Protein AF-J8QF09-F1 (afdb_monomer_lite)

Sequence (113 aa):
GTEDFLLCLSRPSLEAAAREANVQPRARVRETRAALVDHFASTEAAFVLPAAVFAPNPKDIADLLKHGDPLDEEVEVATGDAGGDVQPDANGDADGPDEASDQVESAYGIAAE

Secondary structure (DSSP, 8-state):
-HHHHHHTS-HHHHHHHHHHTTPPPPSSHHHHHHHHHHHHHHTT-----GGG-----HHHHHHHHHHSPP--S----------------------------------------

Radius of gyration: 26.31 Å; chains: 1; bounding box: 54×51×60 Å

Foldseek 3Di:
DLLVVLVPDDQVRLCVLCVVLVHHDDPDSVVSSVSVVVSCVVVVHDDDDPVRDDDDDPVVVVVVVVVDDPPPDPPPPPPPPPPPPPDDPDDDDDDDDDDDDDDDDDDDDDDDD

Structure (mmCIF, N/CA/C/O backbone):
data_AF-J8QF09-F1
#
_entry.id   AF-J8QF09-F1
#
loop_
_atom_site.group_PDB
_atom_site.id
_atom_site.type_symbol
_atom_site.label_atom_id
_atom_site.label_alt_id
_atom_site.label_comp_id
_atom_site.label_asym_id
_atom_site.label_entity_id
_atom_site.label_seq_id
_atom_site.pdbx_PDB_ins_code
_atom_site.Cartn_x
_atom_site.Cartn_y
_atom_site.Cartn_z
_atom_site.occupancy
_atom_site.B_iso_or_equiv
_atom_site.auth_seq_id
_atom_site.auth_comp_id
_atom_site.auth_asym_id
_atom_site.auth_atom_id
_atom_site.pdbx_PDB_model_num
ATOM 1 N N . GLY A 1 1 ? -1.694 12.863 1.691 1.00 71.81 1 GLY A N 1
ATOM 2 C CA . GLY A 1 1 ? -1.021 11.847 0.861 1.00 71.81 1 GLY A CA 1
ATOM 3 C C . GLY A 1 1 ? -1.457 10.452 1.261 1.00 71.81 1 GLY A C 1
ATOM 4 O O . GLY A 1 1 ? -2.530 10.021 0.865 1.00 71.81 1 GLY A O 1
ATOM 5 N N . THR A 1 2 ? -0.660 9.759 2.079 1.00 84.75 2 THR A N 1
ATOM 6 C CA . THR A 1 2 ? -0.945 8.377 2.510 1.00 84.75 2 THR A CA 1
ATOM 7 C C . THR A 1 2 ? -2.276 8.240 3.248 1.00 84.75 2 THR A C 1
ATOM 9 O O . THR A 1 2 ? -3.029 7.312 2.978 1.00 84.75 2 THR A O 1
ATOM 12 N N . GLU A 1 3 ? -2.606 9.170 4.148 1.00 90.06 3 GLU A N 1
ATOM 13 C CA . GLU A 1 3 ? -3.863 9.094 4.902 1.00 90.06 3 GLU A CA 1
ATOM 14 C C . GLU A 1 3 ? -5.103 9.216 4.004 1.00 90.06 3 GLU A C 1
ATOM 16 O O . GLU A 1 3 ? -6.017 8.401 4.129 1.00 90.06 3 GLU A O 1
ATOM 21 N N . ASP A 1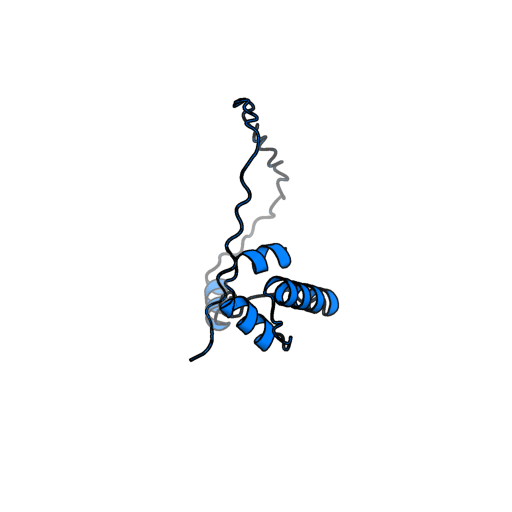 4 ? -5.105 10.167 3.065 1.00 90.31 4 ASP A N 1
ATOM 22 C CA . ASP A 1 4 ? -6.219 10.376 2.128 1.00 90.31 4 ASP A CA 1
ATOM 23 C C . ASP A 1 4 ? -6.464 9.134 1.271 1.00 90.31 4 ASP A C 1
ATOM 25 O O . ASP A 1 4 ? -7.601 8.711 1.075 1.00 90.31 4 ASP A O 1
ATOM 29 N N . PHE A 1 5 ? -5.387 8.483 0.830 1.00 89.62 5 PHE A N 1
ATOM 30 C CA . PHE A 1 5 ? -5.480 7.232 0.091 1.00 89.62 5 PHE A CA 1
ATOM 31 C C . PHE A 1 5 ? -6.109 6.107 0.927 1.00 89.62 5 PHE A C 1
ATOM 33 O O . PHE A 1 5 ? -6.983 5.380 0.453 1.00 89.62 5 PHE A O 1
ATOM 40 N N . LEU A 1 6 ? -5.713 5.984 2.197 1.00 91.50 6 LEU A N 1
ATOM 41 C CA . LEU A 1 6 ? -6.261 4.977 3.107 1.00 91.50 6 LEU A CA 1
ATOM 42 C C . LEU A 1 6 ? -7.747 5.212 3.433 1.00 91.50 6 LEU A C 1
ATOM 44 O O . LEU A 1 6 ? -8.425 4.264 3.831 1.00 91.50 6 LEU A O 1
ATOM 48 N N . LEU A 1 7 ? -8.275 6.433 3.264 1.00 92.75 7 LEU A N 1
ATOM 49 C CA . LEU A 1 7 ? -9.711 6.719 3.401 1.00 92.75 7 LEU A CA 1
ATOM 50 C C . LEU A 1 7 ? -10.548 6.114 2.271 1.00 92.75 7 LEU A C 1
ATOM 52 O O . LEU A 1 7 ? -11.708 5.775 2.497 1.00 92.75 7 LEU A O 1
ATOM 56 N N . CYS A 1 8 ? -9.970 5.946 1.082 1.00 91.88 8 CYS A N 1
ATOM 57 C CA . CYS A 1 8 ? -10.648 5.343 -0.064 1.00 91.88 8 CYS A CA 1
ATOM 58 C C . CYS A 1 8 ? -10.715 3.810 0.016 1.00 91.88 8 CYS A C 1
ATOM 60 O O . CYS A 1 8 ? -11.430 3.178 -0.762 1.00 91.88 8 CYS A O 1
ATOM 62 N N . LEU A 1 9 ? -9.965 3.191 0.933 1.00 90.44 9 LEU A N 1
ATOM 63 C CA . LEU A 1 9 ? -9.915 1.742 1.066 1.00 90.44 9 LEU A CA 1
ATOM 64 C C . LEU A 1 9 ? -11.092 1.206 1.880 1.00 90.44 9 LEU A C 1
ATOM 66 O O . LEU A 1 9 ? -11.432 1.696 2.957 1.00 90.44 9 LEU A O 1
ATOM 70 N N . SER A 1 10 ? -11.667 0.108 1.393 1.00 93.25 10 SER A N 1
ATOM 71 C CA . SER A 1 10 ? -12.607 -0.683 2.181 1.00 93.25 10 SER A CA 1
ATOM 72 C C . SER A 1 10 ? -11.919 -1.274 3.421 1.00 93.25 10 SER A C 1
ATOM 74 O O . SER A 1 10 ? -10.698 -1.458 3.456 1.00 93.25 10 SER A O 1
ATOM 76 N N . ARG A 1 11 ? -12.705 -1.649 4.437 1.00 92.75 11 ARG A N 1
ATOM 77 C CA . ARG A 1 11 ? -12.188 -2.340 5.628 1.00 92.75 11 ARG A CA 1
ATOM 78 C C . ARG A 1 11 ? -11.327 -3.577 5.300 1.00 92.75 11 ARG A C 1
ATOM 80 O O . ARG A 1 11 ? -10.209 -3.629 5.808 1.00 92.75 11 ARG A O 1
ATOM 87 N N . PRO A 1 12 ? -11.776 -4.557 4.488 1.00 93.75 12 PRO A N 1
ATOM 88 C CA . PRO A 1 12 ? -10.948 -5.726 4.186 1.00 93.75 12 PRO A CA 1
ATOM 89 C C . PRO A 1 12 ? -9.658 -5.358 3.440 1.00 93.75 12 PRO A C 1
ATOM 91 O O . PRO A 1 12 ? -8.626 -5.977 3.681 1.00 93.75 12 PRO A O 1
ATOM 94 N N . SER A 1 13 ? -9.678 -4.319 2.598 1.00 91.94 13 SER A N 1
ATOM 95 C CA . SER A 1 13 ? -8.474 -3.811 1.927 1.00 91.94 13 SER A CA 1
ATOM 96 C C . SER A 1 13 ? -7.464 -3.219 2.919 1.00 91.94 13 SER A C 1
ATOM 98 O O . SER A 1 13 ? -6.273 -3.498 2.810 1.00 91.94 13 SER A O 1
ATOM 100 N N . LEU A 1 14 ? -7.928 -2.457 3.917 1.00 92.94 14 LEU A N 1
ATOM 101 C CA . LEU A 1 14 ? -7.083 -1.930 4.998 1.00 92.94 14 LEU A CA 1
ATOM 102 C C . LEU A 1 14 ? -6.459 -3.040 5.847 1.00 92.94 14 LEU A C 1
ATOM 104 O O . LEU A 1 14 ? -5.277 -2.977 6.174 1.00 92.94 14 LEU A O 1
ATOM 108 N N . GLU A 1 15 ? -7.236 -4.064 6.199 1.00 93.88 15 GLU A N 1
ATOM 109 C CA . GLU A 1 15 ? -6.733 -5.196 6.983 1.00 93.88 15 GLU A CA 1
ATOM 110 C C . GLU A 1 15 ? -5.725 -6.046 6.191 1.00 93.88 15 GLU A C 1
ATOM 112 O O . GLU A 1 15 ? -4.753 -6.531 6.771 1.00 93.88 15 GLU A O 1
ATOM 117 N N . ALA A 1 16 ? -5.919 -6.210 4.877 1.00 92.38 16 ALA A N 1
ATOM 118 C CA . ALA A 1 16 ? -4.957 -6.880 4.002 1.00 92.38 16 ALA A CA 1
ATOM 119 C C . ALA A 1 16 ? -3.642 -6.091 3.895 1.00 92.38 16 ALA A C 1
ATOM 121 O O . ALA A 1 16 ? -2.574 -6.660 4.115 1.00 92.38 16 ALA A O 1
ATOM 122 N N . ALA A 1 17 ? -3.727 -4.779 3.658 1.00 90.94 17 ALA A N 1
ATOM 123 C CA . ALA A 1 17 ? -2.567 -3.891 3.623 1.00 90.94 17 ALA A CA 1
ATOM 124 C C . ALA A 1 17 ? -1.788 -3.894 4.948 1.00 90.94 17 ALA A C 1
ATOM 126 O O . ALA A 1 17 ? -0.561 -3.942 4.945 1.00 90.94 17 ALA A O 1
ATOM 127 N N . ALA A 1 18 ? -2.491 -3.898 6.087 1.00 92.81 18 ALA A N 1
ATOM 128 C CA . ALA A 1 18 ? -1.870 -4.021 7.404 1.00 92.81 18 ALA A CA 1
ATOM 129 C C . ALA A 1 18 ? -1.071 -5.322 7.535 1.00 92.81 18 ALA A C 1
ATOM 131 O O . ALA A 1 18 ? 0.093 -5.281 7.919 1.00 92.81 18 ALA A O 1
ATOM 132 N N . ARG A 1 19 ? -1.643 -6.463 7.136 1.00 92.31 19 ARG A N 1
ATOM 133 C CA . ARG A 1 19 ? -0.941 -7.756 7.177 1.00 92.31 19 ARG A CA 1
ATOM 134 C C . ARG A 1 19 ? 0.307 -7.769 6.298 1.00 92.31 19 ARG A C 1
ATOM 136 O O . ARG A 1 19 ? 1.334 -8.273 6.733 1.00 92.31 19 ARG A O 1
ATOM 143 N N . GLU A 1 20 ? 0.221 -7.214 5.095 1.00 90.50 20 GLU A N 1
ATOM 144 C CA . GLU A 1 20 ? 1.347 -7.144 4.160 1.00 90.50 20 GLU A CA 1
ATOM 145 C C . GLU A 1 20 ? 2.475 -6.239 4.675 1.00 90.50 20 GLU A C 1
ATOM 147 O O . GLU A 1 20 ? 3.648 -6.595 4.596 1.00 90.50 20 GLU A O 1
ATOM 152 N N . ALA A 1 21 ? 2.119 -5.119 5.305 1.00 90.69 21 ALA A N 1
ATOM 153 C CA . ALA A 1 21 ? 3.059 -4.232 5.984 1.00 90.69 21 ALA A CA 1
ATOM 154 C C . ALA A 1 21 ? 3.542 -4.770 7.349 1.00 90.69 21 ALA A C 1
ATOM 156 O O . ALA A 1 21 ? 4.253 -4.067 8.057 1.00 90.69 21 ALA A O 1
ATOM 157 N N . ASN A 1 22 ? 3.169 -5.996 7.743 1.00 92.00 22 ASN A N 1
ATOM 158 C CA . ASN A 1 22 ? 3.447 -6.582 9.063 1.00 92.00 22 ASN A CA 1
ATOM 159 C C . ASN A 1 22 ? 2.924 -5.739 10.250 1.00 92.00 22 ASN A C 1
ATOM 161 O O . ASN A 1 22 ? 3.440 -5.812 11.365 1.00 92.00 22 ASN A O 1
ATOM 165 N N . VAL A 1 23 ? 1.861 -4.965 10.029 1.00 93.50 23 VAL A N 1
ATOM 166 C CA . VAL A 1 23 ? 1.136 -4.187 11.038 1.00 93.50 23 VAL A CA 1
ATOM 167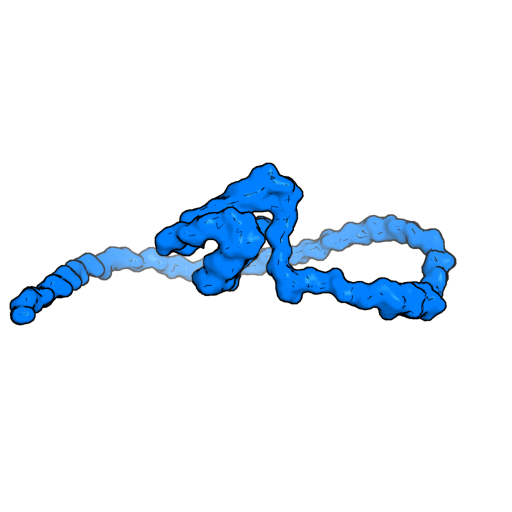 C C . VAL A 1 23 ? -0.086 -4.975 11.508 1.00 93.50 23 VAL A C 1
ATOM 169 O O . VAL A 1 23 ? -0.865 -5.499 10.712 1.00 93.50 23 VAL A O 1
ATOM 172 N N . GLN A 1 24 ? -0.301 -5.048 12.821 1.00 94.06 24 GLN A N 1
ATOM 173 C CA . GLN A 1 24 ? -1.436 -5.785 13.370 1.00 94.06 24 GLN A CA 1
ATOM 174 C C . GLN A 1 24 ? -2.761 -5.020 13.168 1.00 94.06 24 GLN A C 1
ATOM 176 O O . GLN A 1 24 ? -2.885 -3.892 13.658 1.00 94.06 24 GLN A O 1
ATOM 181 N N . PRO A 1 25 ? -3.776 -5.614 12.504 1.00 92.19 25 PRO A N 1
ATOM 182 C CA . PRO A 1 25 ? -5.090 -4.991 12.375 1.00 92.19 25 PRO A CA 1
ATOM 183 C C . PRO A 1 25 ? -5.742 -4.777 13.745 1.00 92.19 25 PRO A C 1
ATOM 185 O O . PRO A 1 25 ? -5.738 -5.672 14.594 1.00 92.19 25 PRO A O 1
ATOM 188 N N . ARG A 1 26 ? -6.323 -3.595 13.958 1.00 93.12 26 ARG A N 1
ATOM 189 C CA . ARG A 1 26 ? -7.010 -3.219 15.202 1.00 93.12 26 ARG A CA 1
ATOM 190 C C . ARG A 1 26 ? -8.524 -3.346 15.050 1.00 93.12 26 ARG A C 1
ATOM 192 O O . ARG A 1 26 ? -9.055 -3.338 13.943 1.00 93.12 26 ARG A O 1
ATOM 199 N N . ALA A 1 27 ? -9.235 -3.410 16.176 1.00 92.38 27 ALA A N 1
ATOM 200 C CA . ALA A 1 27 ? -10.692 -3.572 16.193 1.00 92.38 27 ALA A CA 1
ATOM 201 C C . ALA A 1 27 ? -11.431 -2.441 15.454 1.00 92.38 27 ALA A C 1
ATOM 203 O O . ALA A 1 27 ? -12.464 -2.676 14.825 1.00 92.38 27 ALA A O 1
ATOM 204 N N . ARG A 1 28 ? -10.899 -1.212 15.510 1.00 94.31 28 ARG A N 1
ATOM 205 C CA . ARG A 1 28 ? -11.445 -0.054 14.795 1.00 94.31 28 ARG A CA 1
ATOM 206 C C . ARG A 1 28 ? -10.615 0.261 13.553 1.00 94.31 28 ARG A C 1
ATOM 208 O O . ARG A 1 28 ? -9.394 0.393 13.611 1.00 94.31 28 ARG A O 1
ATOM 215 N N . VAL A 1 29 ? -11.305 0.494 12.435 1.00 93.25 29 VAL A N 1
ATOM 216 C CA . VAL A 1 29 ? -10.686 0.823 11.136 1.00 93.25 29 VAL A CA 1
ATOM 217 C C . VAL A 1 29 ? -9.818 2.081 11.224 1.00 93.25 29 VAL A C 1
ATOM 219 O O . VAL A 1 29 ? -8.708 2.098 10.702 1.00 93.25 29 VAL A O 1
ATOM 222 N N . ARG A 1 30 ? -10.283 3.112 11.946 1.00 94.00 30 ARG A N 1
ATOM 223 C CA . ARG A 1 30 ? -9.527 4.360 12.151 1.00 94.00 30 ARG A CA 1
ATOM 224 C C . ARG A 1 30 ? -8.181 4.123 12.839 1.00 94.00 30 ARG A C 1
ATOM 226 O O . ARG A 1 30 ? -7.197 4.747 12.471 1.00 94.00 30 ARG A O 1
ATOM 233 N N . GLU A 1 31 ? -8.127 3.202 13.798 1.00 95.50 31 GLU A N 1
ATOM 234 C CA . GLU A 1 31 ? -6.890 2.887 14.517 1.00 95.50 31 GLU A CA 1
ATOM 235 C C . GLU A 1 31 ? -5.933 2.053 13.661 1.00 95.50 31 GLU A C 1
ATOM 237 O O . GLU A 1 31 ? -4.724 2.241 13.739 1.00 95.50 31 GLU A O 1
ATOM 242 N N . THR A 1 32 ? -6.464 1.156 12.823 1.00 95.25 32 THR A N 1
ATOM 243 C CA . THR A 1 32 ? -5.651 0.422 11.837 1.00 95.25 32 THR A CA 1
ATOM 244 C C . THR A 1 32 ? -5.051 1.381 10.813 1.00 95.25 32 THR A C 1
ATOM 246 O O . THR A 1 32 ? -3.872 1.276 10.494 1.00 95.25 32 THR A O 1
ATOM 249 N N . ARG A 1 33 ? -5.840 2.361 10.346 1.00 94.88 33 ARG A N 1
ATOM 250 C CA . ARG A 1 33 ? -5.350 3.426 9.466 1.00 94.88 33 ARG A CA 1
ATOM 251 C C . ARG A 1 33 ? -4.235 4.226 10.133 1.00 94.88 33 ARG A C 1
ATOM 253 O O . ARG A 1 33 ? -3.189 4.381 9.523 1.00 94.88 33 ARG A O 1
ATOM 260 N N . ALA A 1 34 ? -4.437 4.683 11.369 1.00 94.81 34 ALA A N 1
ATOM 261 C CA . ALA A 1 34 ? -3.407 5.414 12.106 1.00 94.81 34 ALA A CA 1
ATOM 262 C C . ALA A 1 34 ? -2.114 4.592 12.233 1.00 94.81 34 ALA A C 1
ATOM 264 O O . ALA A 1 34 ? -1.046 5.082 11.896 1.00 94.81 34 ALA A O 1
ATOM 265 N N . ALA A 1 35 ? -2.220 3.307 12.589 1.00 94.69 35 ALA A N 1
ATOM 266 C CA . ALA A 1 35 ? -1.058 2.426 12.692 1.00 94.69 35 ALA A CA 1
ATOM 267 C C . ALA A 1 35 ? -0.302 2.257 11.359 1.00 94.69 35 ALA A C 1
ATOM 269 O O . ALA A 1 35 ? 0.923 2.187 11.357 1.00 94.69 35 ALA A O 1
ATOM 270 N N . LEU A 1 36 ? -1.016 2.204 10.230 1.00 93.31 36 LEU A N 1
ATOM 271 C CA . LEU A 1 36 ? -0.408 2.179 8.897 1.00 93.31 36 LEU A CA 1
ATOM 272 C C . LEU A 1 36 ? 0.296 3.500 8.569 1.00 93.31 36 LEU A C 1
ATOM 274 O O . LEU A 1 36 ? 1.429 3.481 8.097 1.00 93.31 36 LEU A O 1
ATOM 278 N N . VAL A 1 37 ? -0.353 4.637 8.831 1.00 93.62 37 VAL A N 1
ATOM 279 C CA . VAL A 1 37 ? 0.245 5.965 8.615 1.00 93.62 37 VAL A CA 1
ATOM 280 C C . VAL A 1 37 ? 1.528 6.111 9.434 1.00 93.62 37 VAL A C 1
ATOM 282 O O . VAL A 1 37 ? 2.559 6.473 8.872 1.00 93.62 37 VAL A O 1
ATOM 285 N N . ASP A 1 38 ? 1.491 5.745 10.716 1.00 93.44 38 ASP A N 1
ATOM 286 C CA . ASP A 1 38 ? 2.648 5.801 11.612 1.00 93.44 38 ASP A CA 1
ATOM 287 C C . ASP A 1 38 ? 3.781 4.882 11.131 1.00 93.44 38 ASP A C 1
ATOM 289 O O . ASP A 1 38 ? 4.946 5.281 11.108 1.00 93.44 38 ASP A O 1
ATOM 293 N N . HIS A 1 39 ? 3.453 3.661 10.692 1.00 92.94 39 HIS A N 1
ATOM 294 C CA . HIS A 1 39 ? 4.431 2.711 10.164 1.00 92.94 39 HIS A CA 1
ATOM 295 C C . HIS A 1 39 ? 5.180 3.281 8.950 1.00 92.94 39 HIS A C 1
ATOM 297 O O . HIS A 1 39 ? 6.413 3.285 8.929 1.00 92.94 39 HIS A O 1
ATOM 303 N N . PHE A 1 40 ? 4.454 3.806 7.960 1.00 90.81 40 PHE A N 1
ATOM 304 C CA . PHE A 1 40 ? 5.062 4.369 6.751 1.00 90.81 40 PHE A CA 1
ATOM 305 C C . PHE A 1 40 ? 5.797 5.687 7.009 1.00 90.81 40 PHE A C 1
ATOM 307 O O . PHE A 1 40 ? 6.832 5.931 6.397 1.00 90.81 40 PHE A O 1
ATOM 314 N N . ALA A 1 41 ? 5.344 6.492 7.974 1.00 90.06 41 ALA A N 1
ATOM 315 C CA . ALA A 1 41 ? 6.096 7.658 8.430 1.00 90.06 41 ALA A CA 1
ATOM 316 C C . ALA A 1 41 ? 7.427 7.255 9.094 1.00 90.06 41 ALA A C 1
ATOM 318 O O . ALA A 1 41 ? 8.456 7.864 8.825 1.00 90.06 41 ALA A O 1
ATOM 319 N N . SER A 1 42 ? 7.427 6.206 9.926 1.00 90.00 42 SER A N 1
ATOM 320 C CA . SER A 1 42 ? 8.622 5.751 10.659 1.00 90.00 42 SER A CA 1
ATOM 321 C C . SER A 1 42 ? 9.675 5.049 9.796 1.00 90.00 42 SER A C 1
ATOM 323 O O . SER A 1 42 ? 10.850 5.029 10.153 1.00 90.00 42 SER A O 1
ATOM 325 N N . THR A 1 43 ? 9.260 4.457 8.676 1.00 89.31 43 THR A N 1
ATOM 326 C CA . THR A 1 43 ? 10.135 3.698 7.770 1.00 89.31 43 THR A CA 1
ATOM 327 C C . THR A 1 43 ? 10.635 4.533 6.591 1.00 89.31 43 THR A C 1
ATOM 329 O O . THR A 1 43 ? 11.383 4.011 5.770 1.00 89.31 43 THR A O 1
ATOM 332 N N . GLU A 1 44 ? 10.206 5.800 6.488 1.00 84.44 44 GLU A N 1
ATOM 333 C CA . GLU A 1 44 ? 10.407 6.675 5.318 1.00 84.44 44 GLU A CA 1
ATOM 334 C C . GLU A 1 44 ? 9.990 6.013 3.985 1.00 84.44 44 GLU A C 1
ATOM 336 O O . GLU A 1 44 ? 10.447 6.389 2.905 1.00 84.44 44 GLU A O 1
ATOM 341 N N . ALA A 1 45 ? 9.105 5.012 4.046 1.00 83.94 45 ALA A N 1
ATOM 342 C CA . ALA A 1 45 ? 8.653 4.248 2.895 1.00 83.94 45 ALA A CA 1
ATOM 343 C C . ALA A 1 45 ? 7.307 4.775 2.385 1.00 83.94 45 ALA A C 1
ATOM 345 O O . ALA A 1 45 ? 6.397 5.084 3.157 1.00 83.94 45 ALA A O 1
ATOM 346 N N . ALA A 1 46 ? 7.147 4.825 1.063 1.00 84.12 46 ALA A N 1
ATOM 347 C CA . ALA A 1 46 ? 5.858 5.120 0.454 1.00 84.12 46 ALA A CA 1
ATOM 348 C C . ALA A 1 46 ? 4.944 3.889 0.525 1.00 84.12 46 ALA A C 1
ATOM 350 O O . ALA A 1 46 ? 5.342 2.780 0.164 1.00 84.12 46 ALA A O 1
ATOM 351 N N . PHE A 1 47 ? 3.695 4.091 0.940 1.00 86.44 47 PHE A N 1
ATOM 352 C CA . PHE A 1 47 ? 2.682 3.051 0.820 1.00 86.44 47 PHE A CA 1
ATOM 353 C C . PHE A 1 47 ? 2.231 2.938 -0.639 1.00 86.44 47 PHE A C 1
ATOM 355 O O . PHE A 1 47 ? 1.620 3.860 -1.178 1.00 86.44 47 PHE A O 1
ATOM 362 N N . VAL A 1 48 ? 2.517 1.797 -1.266 1.00 83.81 48 VAL A N 1
ATOM 363 C CA . VAL A 1 48 ? 2.082 1.467 -2.628 1.00 83.81 48 VAL A CA 1
ATOM 364 C C . VAL A 1 48 ? 1.332 0.144 -2.567 1.00 83.81 48 VAL A C 1
ATOM 366 O O . VAL A 1 48 ? 1.861 -0.842 -2.060 1.00 83.81 48 VAL A O 1
ATOM 369 N N . LEU A 1 49 ? 0.095 0.107 -3.075 1.00 79.81 49 LEU A N 1
ATOM 370 C CA . LEU A 1 49 ? -0.617 -1.164 -3.210 1.00 79.81 49 LEU A CA 1
ATOM 371 C C . LEU A 1 49 ? 0.112 -2.049 -4.230 1.00 79.81 49 LEU A C 1
ATOM 373 O O . LEU A 1 49 ? 0.444 -1.549 -5.305 1.00 79.81 49 LEU A O 1
ATOM 377 N N . PRO A 1 50 ? 0.270 -3.361 -3.984 1.00 71.81 50 PRO A N 1
ATOM 378 C CA . PRO A 1 50 ? 0.914 -4.264 -4.941 1.00 71.81 50 PRO A CA 1
ATOM 379 C C . PRO A 1 50 ? 0.279 -4.226 -6.333 1.00 71.81 50 PRO A C 1
ATOM 381 O O . PRO A 1 50 ? 0.975 -4.273 -7.341 1.00 71.81 50 PRO A O 1
ATOM 384 N N . ALA A 1 51 ? -1.047 -4.061 -6.398 1.00 75.88 51 ALA A N 1
ATOM 385 C CA . ALA A 1 51 ? -1.788 -3.932 -7.653 1.00 75.88 51 ALA A CA 1
ATOM 386 C C . ALA A 1 51 ? -1.458 -2.652 -8.449 1.00 75.88 51 ALA A C 1
ATOM 388 O O . ALA A 1 51 ? -1.777 -2.577 -9.631 1.00 75.88 51 ALA A O 1
ATOM 389 N N . ALA A 1 52 ? -0.843 -1.650 -7.816 1.00 81.19 52 ALA A N 1
ATOM 390 C CA . ALA A 1 52 ? -0.423 -0.399 -8.442 1.00 81.19 52 ALA A CA 1
ATOM 391 C C . ALA A 1 52 ? 1.059 -0.404 -8.861 1.00 81.19 52 ALA A C 1
ATOM 393 O O . ALA A 1 52 ? 1.531 0.573 -9.442 1.00 81.19 52 ALA A O 1
ATOM 394 N N . VAL A 1 53 ? 1.809 -1.476 -8.575 1.00 83.44 53 VAL A N 1
ATOM 395 C CA . VAL A 1 53 ? 3.222 -1.569 -8.953 1.00 83.44 53 VAL A CA 1
ATOM 396 C C . VAL A 1 53 ? 3.326 -1.807 -10.458 1.00 83.44 53 VAL A C 1
ATOM 398 O O . VAL A 1 53 ? 3.001 -2.880 -10.966 1.00 83.44 53 VAL A O 1
ATOM 401 N N . PHE A 1 54 ? 3.806 -0.797 -11.182 1.00 85.75 54 PHE A N 1
ATOM 402 C CA . PHE A 1 54 ? 4.108 -0.920 -12.602 1.00 85.75 54 PHE A CA 1
ATOM 403 C C . PHE A 1 54 ? 5.478 -1.586 -12.773 1.00 85.75 54 PHE A C 1
ATOM 405 O O . PHE A 1 54 ? 6.514 -0.965 -12.549 1.00 85.75 54 PHE A O 1
ATOM 412 N N . ALA A 1 55 ? 5.481 -2.864 -13.153 1.00 86.12 55 ALA A N 1
ATOM 413 C CA . ALA A 1 55 ? 6.695 -3.651 -13.373 1.00 86.12 55 ALA A CA 1
ATOM 414 C C . ALA A 1 55 ? 6.731 -4.219 -14.807 1.00 86.12 55 ALA A C 1
ATOM 416 O O . ALA A 1 55 ? 6.562 -5.427 -14.997 1.00 86.12 55 ALA A O 1
ATOM 417 N N . PRO A 1 56 ? 6.900 -3.364 -15.834 1.00 90.44 56 PRO A N 1
ATOM 418 C CA . PRO A 1 56 ? 7.037 -3.812 -17.215 1.00 90.44 56 PRO A CA 1
ATOM 419 C C . PRO A 1 56 ? 8.306 -4.657 -17.378 1.00 90.44 56 PRO A C 1
ATOM 421 O O . PRO A 1 56 ? 9.304 -4.465 -16.681 1.00 90.44 56 PRO A O 1
ATOM 424 N N . ASN A 1 57 ? 8.275 -5.609 -18.309 1.00 93.69 57 ASN A N 1
ATOM 425 C CA . ASN A 1 57 ? 9.415 -6.482 -18.568 1.00 93.69 57 ASN A CA 1
ATOM 426 C C . ASN A 1 57 ? 10.606 -5.654 -19.091 1.00 93.69 57 ASN A C 1
ATOM 428 O O . ASN A 1 57 ? 10.443 -4.921 -20.067 1.00 93.69 57 ASN A O 1
ATOM 432 N N . PRO A 1 58 ? 11.817 -5.801 -18.522 1.00 92.44 58 PRO A N 1
ATOM 433 C CA . PRO A 1 58 ? 12.993 -5.057 -18.970 1.00 92.44 58 PRO A CA 1
ATOM 434 C C . PRO A 1 58 ? 13.303 -5.191 -20.467 1.00 92.44 58 PRO A C 1
ATOM 436 O O . PRO A 1 58 ? 13.833 -4.257 -21.064 1.00 92.44 58 PRO A O 1
ATOM 439 N N . LYS A 1 59 ? 12.971 -6.333 -21.088 1.00 94.25 59 LYS A N 1
ATOM 440 C CA . LYS A 1 59 ? 13.139 -6.526 -22.538 1.00 94.25 59 LYS A CA 1
ATOM 441 C C . LYS A 1 59 ? 12.202 -5.631 -23.343 1.00 94.25 59 LYS A C 1
ATOM 443 O O . LYS A 1 59 ? 12.665 -4.979 -24.269 1.00 94.25 59 LYS A O 1
ATOM 448 N N . ASP A 1 60 ? 10.939 -5.546 -22.938 1.00 92.44 60 ASP A N 1
ATOM 449 C CA . ASP A 1 60 ? 9.932 -4.718 -23.606 1.00 92.44 60 ASP A CA 1
ATOM 450 C C . ASP A 1 60 ? 10.317 -3.232 -23.516 1.00 92.44 60 ASP A C 1
ATOM 452 O O . ASP A 1 60 ? 10.185 -2.492 -24.488 1.00 92.44 60 ASP A O 1
ATOM 456 N N . ILE A 1 61 ? 10.884 -2.808 -22.377 1.00 92.81 61 ILE A N 1
ATOM 457 C CA . ILE A 1 61 ? 11.431 -1.452 -22.197 1.00 92.81 61 ILE A CA 1
ATOM 458 C C . ILE A 1 61 ? 12.618 -1.213 -23.143 1.00 92.81 61 ILE A C 1
ATOM 460 O O . ILE A 1 61 ? 12.686 -0.177 -23.801 1.00 92.81 61 ILE A O 1
ATOM 464 N N . ALA A 1 62 ? 13.560 -2.159 -23.219 1.00 92.38 62 ALA A N 1
ATOM 465 C CA . ALA A 1 62 ? 14.741 -2.032 -24.069 1.00 92.38 62 ALA A CA 1
ATOM 466 C C . ALA A 1 62 ? 14.388 -2.011 -25.562 1.00 92.38 62 ALA A C 1
ATOM 468 O O . ALA A 1 62 ? 15.020 -1.288 -26.328 1.00 92.38 62 ALA A O 1
ATOM 469 N N . ASP A 1 63 ? 13.397 -2.795 -25.980 1.00 93.12 63 ASP A N 1
ATOM 470 C CA . ASP A 1 63 ? 12.916 -2.797 -27.358 1.00 93.12 63 ASP A CA 1
ATOM 471 C C . ASP A 1 63 ? 12.186 -1.491 -27.691 1.00 93.12 63 ASP A C 1
ATOM 473 O O . ASP A 1 63 ? 12.470 -0.898 -28.731 1.00 93.12 63 ASP A O 1
ATOM 477 N N . LEU A 1 64 ? 11.351 -0.968 -26.783 1.00 90.56 64 LEU A N 1
ATOM 478 C CA . LEU A 1 64 ? 10.724 0.348 -26.948 1.00 90.56 64 LEU A CA 1
ATOM 479 C C . LEU A 1 64 ? 11.769 1.462 -27.115 1.00 90.56 64 LEU A C 1
ATOM 481 O O . LEU A 1 64 ? 11.626 2.309 -27.993 1.00 90.56 64 LEU A O 1
ATOM 485 N N . LEU A 1 65 ? 12.845 1.435 -26.323 1.00 90.25 65 LEU A N 1
ATOM 486 C CA . LEU A 1 65 ? 13.892 2.458 -26.363 1.00 90.25 65 LEU A CA 1
ATOM 487 C C . LEU A 1 65 ? 14.685 2.454 -27.682 1.00 90.25 65 LEU A C 1
ATOM 489 O O . LEU A 1 65 ? 15.117 3.508 -28.127 1.00 90.25 65 LEU A O 1
ATOM 493 N N . LYS A 1 66 ? 14.841 1.296 -28.342 1.00 89.81 66 LYS A N 1
ATOM 494 C CA . LYS A 1 66 ? 15.473 1.202 -29.678 1.00 89.81 66 LYS A CA 1
ATOM 495 C C . LYS A 1 66 ? 14.621 1.821 -30.785 1.00 89.81 66 LYS A C 1
ATOM 497 O O . LYS A 1 66 ? 15.154 2.170 -31.832 1.00 89.81 66 LYS A O 1
ATOM 502 N N . HIS A 1 67 ? 13.307 1.871 -30.581 1.00 86.25 67 HIS A N 1
ATOM 503 C CA . HIS A 1 67 ? 12.353 2.448 -31.524 1.00 86.25 67 HIS A CA 1
ATOM 504 C C . HIS A 1 67 ? 12.035 3.919 -31.224 1.00 86.25 67 HIS A C 1
ATOM 506 O O . HIS A 1 67 ? 11.391 4.566 -32.047 1.00 86.25 67 HIS A O 1
ATOM 512 N N . GLY A 1 68 ? 12.464 4.441 -30.070 1.00 81.81 68 GLY A N 1
ATOM 513 C CA . GLY A 1 68 ? 12.377 5.861 -29.750 1.00 81.81 68 GLY A CA 1
ATOM 514 C C . GLY A 1 68 ? 13.416 6.654 -30.538 1.00 81.81 68 GLY A C 1
ATOM 515 O O . GLY A 1 68 ? 14.602 6.331 -30.494 1.00 81.81 68 GLY A O 1
ATOM 516 N N . ASP A 1 69 ? 12.969 7.679 -31.259 1.00 77.06 69 ASP A N 1
ATOM 517 C CA . ASP A 1 69 ? 13.859 8.618 -31.945 1.00 77.06 69 ASP A CA 1
ATOM 518 C C . ASP A 1 69 ? 14.639 9.426 -30.885 1.00 77.06 69 ASP A C 1
ATOM 520 O O . ASP A 1 69 ? 14.029 9.855 -29.895 1.00 77.06 69 ASP A O 1
ATOM 524 N N . PRO A 1 70 ? 15.965 9.626 -31.013 1.00 69.12 70 PRO A N 1
ATOM 525 C CA . PRO A 1 70 ? 16.670 10.551 -30.140 1.00 69.12 70 PRO A CA 1
ATOM 526 C C . PRO A 1 70 ? 16.097 11.953 -30.36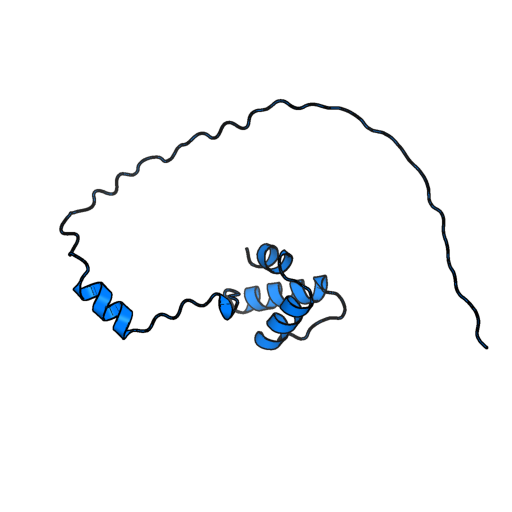2 1.00 69.12 70 PRO A C 1
ATOM 528 O O . PRO A 1 70 ? 16.076 12.453 -31.485 1.00 69.12 70 PRO A O 1
ATOM 531 N N . LEU A 1 71 ? 15.620 12.588 -29.291 1.00 69.00 71 LEU A N 1
ATOM 532 C CA . LEU A 1 71 ? 15.280 14.008 -29.319 1.00 69.00 71 LEU A CA 1
ATOM 533 C C . LEU A 1 71 ? 16.590 14.805 -29.425 1.00 69.00 71 LEU A C 1
ATOM 535 O O . LEU A 1 71 ? 17.131 15.250 -28.416 1.00 69.00 71 LEU A O 1
ATOM 539 N N . ASP A 1 72 ? 17.118 14.944 -30.640 1.00 67.25 72 ASP A N 1
ATOM 540 C CA . ASP A 1 72 ? 18.201 15.874 -30.979 1.00 67.25 72 ASP A CA 1
ATOM 541 C C . ASP A 1 72 ? 17.640 17.303 -31.056 1.00 67.25 72 ASP A C 1
ATOM 543 O O . ASP A 1 72 ? 17.693 17.963 -32.087 1.00 67.25 72 ASP A O 1
ATOM 547 N N . GLU A 1 73 ? 17.070 17.796 -29.960 1.00 59.50 73 GLU A N 1
ATOM 548 C CA . GLU A 1 73 ? 16.743 19.211 -29.815 1.00 59.50 73 GLU A CA 1
ATOM 549 C C . GLU A 1 73 ? 17.089 19.638 -28.389 1.00 59.50 73 GLU A C 1
ATOM 551 O O . GLU A 1 73 ? 16.580 19.091 -27.409 1.00 59.50 73 GLU A O 1
ATOM 556 N N . GLU A 1 74 ? 17.996 20.610 -28.275 1.00 62.59 74 GLU A N 1
ATOM 557 C CA . GLU A 1 74 ? 18.183 21.410 -27.070 1.00 62.59 74 GLU A CA 1
ATOM 558 C C . GLU A 1 74 ? 16.817 21.987 -26.688 1.00 62.59 74 GLU A C 1
ATOM 560 O O . GLU A 1 74 ? 16.371 22.994 -27.234 1.00 62.59 74 GLU A O 1
ATOM 565 N N . VAL A 1 75 ? 16.113 21.306 -25.784 1.00 60.38 75 VAL A N 1
ATOM 566 C CA . VAL A 1 75 ? 14.849 21.794 -25.247 1.00 60.38 75 VAL A CA 1
ATOM 567 C C . VAL A 1 75 ? 15.188 23.031 -24.424 1.00 60.38 75 VAL A C 1
ATOM 569 O O . VAL A 1 75 ? 15.564 22.927 -23.254 1.00 60.38 75 VAL A O 1
ATOM 572 N N . GLU A 1 76 ? 15.071 24.218 -25.025 1.00 60.59 76 GLU A N 1
ATOM 573 C CA . GLU A 1 76 ? 14.845 25.426 -24.246 1.00 60.59 76 GLU A CA 1
ATOM 574 C C . GLU A 1 76 ? 13.619 25.141 -23.387 1.00 60.59 76 GLU A C 1
ATOM 576 O O . GLU A 1 76 ? 12.506 24.952 -23.883 1.00 60.59 76 GLU A O 1
ATOM 581 N N . VAL A 1 77 ? 13.847 25.034 -22.080 1.00 60.00 77 VAL A N 1
ATOM 582 C CA . VAL A 1 77 ? 12.791 24.894 -21.089 1.00 60.00 77 V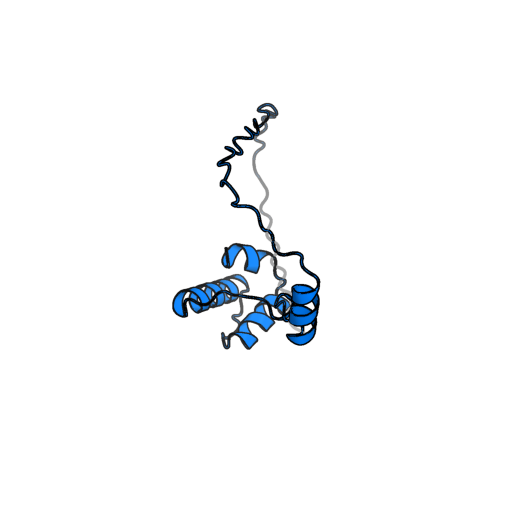AL A CA 1
ATOM 583 C C . VAL A 1 77 ? 11.994 26.191 -21.152 1.00 60.00 77 VAL A C 1
ATOM 585 O O . VAL A 1 77 ? 12.313 27.165 -20.474 1.00 60.00 77 VAL A O 1
ATOM 588 N N . ALA A 1 78 ? 10.987 26.245 -22.021 1.00 61.66 78 ALA A N 1
ATOM 589 C CA . ALA A 1 78 ? 10.017 27.314 -22.000 1.00 61.66 78 ALA A CA 1
ATOM 590 C C . ALA A 1 78 ? 9.315 27.193 -20.649 1.00 61.66 78 ALA A C 1
ATOM 592 O O . ALA A 1 78 ? 8.459 26.330 -20.447 1.00 61.66 78 ALA A O 1
ATOM 593 N N . THR A 1 79 ? 9.708 28.037 -19.696 1.00 60.72 79 THR A N 1
ATOM 594 C CA . THR A 1 79 ? 8.943 28.313 -18.483 1.00 60.72 79 THR A CA 1
ATOM 595 C C . THR A 1 79 ? 7.673 29.042 -18.914 1.00 60.72 79 THR A C 1
ATOM 597 O O . THR A 1 79 ? 7.527 30.248 -18.726 1.00 60.72 79 THR A O 1
ATOM 600 N N . GLY A 1 80 ? 6.789 28.318 -19.598 1.00 54.88 80 GLY A N 1
ATOM 601 C CA . GLY A 1 80 ? 5.422 28.721 -19.832 1.00 54.88 80 GLY A CA 1
ATOM 602 C C . GLY A 1 80 ? 4.744 28.690 -18.480 1.00 54.88 80 GLY A C 1
ATOM 603 O O . GLY A 1 80 ? 4.408 27.621 -17.976 1.00 54.88 80 GLY A O 1
ATOM 604 N N . ASP A 1 81 ? 4.632 29.867 -17.881 1.00 59.75 81 ASP A N 1
ATOM 605 C CA . ASP A 1 81 ? 3.721 30.159 -16.792 1.00 59.75 81 ASP A CA 1
ATOM 606 C C . ASP A 1 81 ? 2.345 29.580 -17.146 1.00 59.75 81 ASP A C 1
ATOM 608 O O . ASP A 1 81 ? 1.585 30.150 -17.927 1.00 59.75 81 ASP A O 1
ATOM 612 N N . ALA A 1 82 ? 2.034 28.399 -16.612 1.00 62.69 82 ALA A N 1
ATOM 613 C CA . ALA A 1 82 ? 0.693 27.839 -16.639 1.00 62.69 82 ALA A CA 1
ATOM 614 C C . ALA A 1 82 ? -0.151 28.543 -15.562 1.00 62.69 82 ALA A C 1
ATO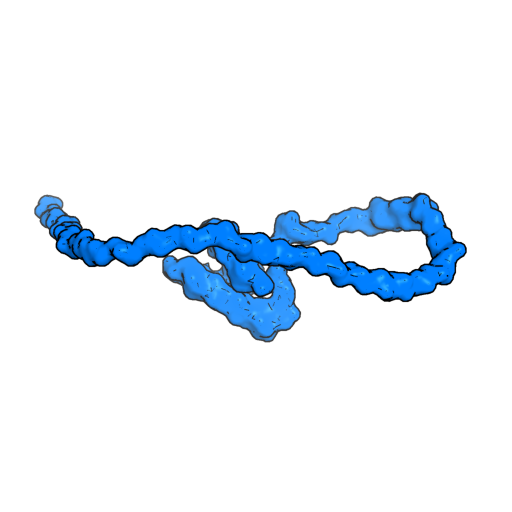M 616 O O . ALA A 1 82 ? -0.771 27.901 -14.717 1.00 62.69 82 ALA A O 1
ATOM 617 N N . GLY A 1 83 ? -0.155 29.878 -15.595 1.00 59.03 83 GLY A N 1
ATOM 618 C CA . GLY A 1 83 ? -1.070 30.754 -14.879 1.00 59.03 83 GLY A CA 1
ATOM 619 C C . GLY A 1 83 ? -2.441 30.712 -15.543 1.00 59.03 83 GLY A C 1
ATOM 620 O O . GLY A 1 83 ? -2.938 31.708 -16.062 1.00 59.03 83 GLY A O 1
ATOM 621 N N . GLY A 1 84 ? -3.041 29.524 -15.591 1.00 51.84 84 GLY A N 1
ATOM 622 C CA . GLY A 1 84 ? -4.457 29.373 -15.879 1.00 51.84 84 GLY A CA 1
ATOM 623 C C . GLY A 1 84 ? -5.236 29.734 -14.624 1.00 51.84 84 GLY A C 1
ATOM 624 O O . GLY A 1 84 ? -5.529 28.856 -13.818 1.00 51.84 84 GLY A O 1
ATOM 625 N N . ASP A 1 85 ? -5.522 31.023 -14.454 1.00 58.47 85 ASP A N 1
ATOM 626 C CA . ASP A 1 85 ? -6.460 31.560 -13.468 1.00 58.47 85 ASP A CA 1
ATOM 627 C C . ASP A 1 85 ? -7.817 30.845 -13.627 1.00 58.47 85 ASP A C 1
ATOM 629 O O . ASP A 1 85 ? -8.640 31.184 -14.480 1.00 58.47 85 ASP A O 1
ATOM 633 N N . VAL A 1 86 ? -8.051 29.796 -12.836 1.00 63.62 86 VAL A N 1
ATOM 634 C CA . VAL A 1 86 ? -9.395 29.250 -12.648 1.00 63.62 86 VAL A CA 1
ATOM 635 C C . VAL A 1 86 ? -10.078 30.185 -11.661 1.00 63.62 86 VAL A C 1
ATOM 637 O O . VAL A 1 86 ? -9.912 30.045 -10.451 1.00 63.62 86 VAL A O 1
ATOM 640 N N . GLN A 1 87 ? -10.821 31.164 -12.177 1.00 62.75 87 GLN A N 1
ATOM 641 C CA . GLN A 1 87 ? -11.758 31.925 -11.356 1.00 62.75 87 GLN A CA 1
ATOM 642 C C . GLN A 1 87 ? -12.776 30.949 -10.750 1.00 62.75 87 GLN A C 1
ATOM 644 O O . GLN A 1 87 ? -13.504 30.316 -11.516 1.00 62.75 87 GLN A O 1
ATOM 649 N N . PRO A 1 88 ? -12.898 30.845 -9.415 1.00 57.25 88 PRO A N 1
ATOM 650 C CA . PRO A 1 88 ? -14.099 30.284 -8.835 1.00 57.25 88 PRO A CA 1
ATOM 651 C C . PRO A 1 88 ? -15.220 31.304 -9.043 1.00 57.25 88 PRO A C 1
ATOM 653 O O . PRO A 1 88 ? -15.166 32.440 -8.563 1.00 57.25 88 PRO A O 1
ATOM 656 N N . ASP A 1 89 ? -16.227 30.901 -9.797 1.00 54.91 89 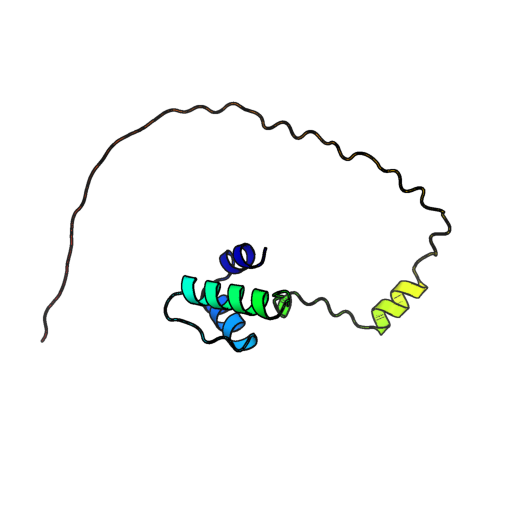ASP A N 1
ATOM 657 C CA . ASP A 1 89 ? -17.530 31.531 -9.881 1.00 54.91 89 ASP A CA 1
ATOM 658 C C . ASP A 1 89 ? -18.171 31.548 -8.486 1.00 54.91 89 ASP A C 1
ATOM 660 O O . ASP A 1 89 ? -18.877 30.644 -8.046 1.00 54.91 89 ASP A O 1
ATOM 664 N N . ALA A 1 90 ? -17.893 32.625 -7.757 1.00 56.28 90 ALA A N 1
ATOM 665 C CA . ALA A 1 90 ? -18.698 33.054 -6.635 1.00 56.28 90 ALA A CA 1
ATOM 666 C C . ALA A 1 90 ? -20.081 33.437 -7.174 1.00 56.28 90 ALA A C 1
ATOM 668 O O . ALA A 1 90 ? -20.202 34.453 -7.857 1.00 56.28 90 ALA A O 1
ATOM 669 N N . ASN A 1 91 ? -21.094 32.602 -6.916 1.00 52.69 91 ASN A N 1
ATOM 670 C CA . ASN A 1 91 ? -22.414 33.014 -6.422 1.00 52.69 91 ASN A CA 1
ATOM 671 C C . ASN A 1 91 ? -23.374 31.820 -6.332 1.00 52.69 91 ASN A C 1
ATOM 673 O O . ASN A 1 91 ? -23.804 31.259 -7.336 1.00 52.69 91 ASN A O 1
ATOM 677 N N . GLY A 1 92 ? -23.770 31.501 -5.103 1.00 43.41 92 GLY A N 1
ATOM 678 C CA . GLY A 1 92 ? -24.812 30.531 -4.785 1.00 43.41 92 GLY A CA 1
ATOM 679 C C . GLY A 1 92 ? -25.142 30.563 -3.298 1.00 43.41 92 GLY A C 1
ATOM 680 O O . GLY A 1 92 ? -25.110 29.533 -2.637 1.00 43.41 92 GLY A O 1
ATOM 681 N N . ASP A 1 93 ? -25.372 31.766 -2.777 1.00 50.44 93 ASP A N 1
ATOM 682 C CA . ASP A 1 93 ? -25.922 32.012 -1.448 1.00 50.44 93 ASP A CA 1
ATOM 683 C C . ASP A 1 93 ? -27.350 31.441 -1.393 1.00 50.44 93 ASP A C 1
ATOM 685 O O . ASP A 1 93 ? -28.230 31.863 -2.147 1.00 50.44 93 ASP A O 1
ATOM 689 N N . ALA A 1 94 ? -27.564 30.439 -0.544 1.00 50.81 94 ALA A N 1
ATOM 690 C CA . ALA A 1 94 ? -28.886 30.028 -0.095 1.00 50.81 94 ALA A CA 1
ATOM 691 C C . ALA A 1 94 ? -28.790 29.707 1.397 1.00 50.81 94 ALA A C 1
ATOM 693 O O . ALA A 1 94 ? -28.498 28.586 1.815 1.00 50.81 94 ALA A O 1
ATOM 694 N N . ASP A 1 95 ? -28.978 30.777 2.157 1.00 44.97 95 ASP A N 1
ATOM 695 C CA . ASP A 1 95 ? -29.325 30.836 3.567 1.00 44.97 95 ASP A CA 1
ATOM 696 C C . ASP A 1 95 ? -30.372 29.783 3.979 1.00 44.97 95 ASP A C 1
ATOM 698 O O . ASP A 1 95 ? -31.325 29.492 3.249 1.00 44.97 95 ASP A O 1
ATOM 702 N N . GLY A 1 96 ? -30.202 29.252 5.188 1.00 39.69 96 GLY A N 1
ATOM 703 C CA . GLY A 1 96 ? -31.229 28.484 5.879 1.00 39.69 96 GLY A CA 1
ATOM 704 C C . GLY A 1 96 ? -30.686 27.725 7.089 1.00 39.69 96 GLY A C 1
ATOM 705 O O . GLY A 1 96 ? -30.289 26.569 6.941 1.00 39.69 96 GLY A O 1
ATOM 706 N N . PRO A 1 97 ? -30.670 28.321 8.295 1.00 52.50 97 PRO A N 1
ATOM 707 C CA . PRO A 1 97 ? -30.591 27.552 9.525 1.00 52.50 97 PRO A CA 1
ATOM 708 C C . PRO A 1 97 ? -32.002 27.058 9.872 1.00 52.50 97 PRO A C 1
ATOM 710 O O . PRO A 1 97 ? -32.919 27.867 10.003 1.00 52.50 97 PRO A O 1
ATOM 713 N N . ASP A 1 98 ? -32.181 25.749 10.040 1.00 47.88 98 ASP A N 1
ATOM 714 C CA . ASP A 1 98 ? -33.362 25.222 10.727 1.00 47.88 98 ASP A CA 1
ATOM 715 C C . ASP A 1 98 ? -32.939 24.261 11.837 1.00 47.88 98 ASP A C 1
ATOM 717 O O . ASP A 1 98 ? -32.085 23.386 11.676 1.00 47.88 98 ASP A O 1
ATOM 721 N N . GLU A 1 99 ? -33.497 24.551 13.000 1.00 45.72 99 GLU A N 1
ATOM 722 C CA . GLU A 1 99 ? -33.121 24.109 14.330 1.00 45.72 99 GLU A CA 1
ATOM 723 C C . GLU A 1 99 ? -33.685 22.722 14.686 1.00 45.72 99 GLU A C 1
ATOM 725 O O . GLU A 1 99 ? -34.799 22.375 14.325 1.00 45.72 99 GLU A O 1
ATOM 730 N N . ALA A 1 100 ? -32.926 22.020 15.534 1.00 43.78 100 ALA A N 1
ATOM 731 C CA . ALA A 1 100 ? -33.368 21.206 16.676 1.00 43.78 100 ALA A CA 1
ATOM 732 C C . ALA A 1 100 ? -34.313 19.979 16.527 1.00 43.78 100 ALA A C 1
ATOM 734 O O . ALA A 1 100 ? -35.371 20.001 15.911 1.00 43.78 100 ALA A O 1
ATOM 735 N N . SER A 1 101 ? -33.977 18.976 17.363 1.00 43.88 101 SER A N 1
ATOM 736 C CA . SER A 1 101 ? -34.796 17.870 17.925 1.00 43.88 101 SER A CA 1
ATOM 737 C C . SER A 1 101 ? -35.208 16.732 16.967 1.00 43.88 101 SER A C 1
ATOM 739 O O . SER A 1 101 ? -35.646 16.966 15.857 1.00 43.88 101 SER A O 1
ATOM 741 N N . ASP A 1 102 ? -35.028 15.442 17.275 1.00 47.81 102 ASP A N 1
ATOM 742 C CA . ASP A 1 102 ? -35.306 14.764 18.544 1.00 47.81 102 ASP A CA 1
ATOM 743 C C . ASP A 1 102 ? -34.324 13.628 18.885 1.00 47.81 102 ASP A C 1
ATOM 745 O O . ASP A 1 102 ? -33.961 12.786 18.061 1.00 47.81 102 ASP A O 1
ATOM 749 N N . GLN A 1 103 ? -33.976 13.563 20.172 1.00 47.47 103 GLN A N 1
ATOM 750 C CA . GLN A 1 103 ? -33.566 12.332 20.838 1.00 47.47 103 GLN A CA 1
ATOM 751 C C . GLN A 1 103 ? -34.804 11.447 21.029 1.00 47.47 103 GLN A C 1
ATOM 753 O O . GLN A 1 103 ? -35.737 11.885 21.689 1.00 47.47 103 GLN A O 1
ATOM 758 N N . VAL A 1 104 ? -34.768 10.188 20.588 1.00 51.03 104 VAL A N 1
ATOM 759 C CA . VAL A 1 104 ? -35.447 9.081 21.288 1.00 51.03 104 VAL A CA 1
ATOM 760 C C . VAL A 1 104 ? -34.628 7.798 21.153 1.00 51.03 104 VAL A C 1
ATOM 762 O O . VAL A 1 104 ? -34.627 7.089 20.152 1.00 51.03 104 VAL A O 1
ATOM 765 N N . GLU A 1 105 ? -33.839 7.574 22.196 1.00 52.03 105 GLU A N 1
ATOM 766 C CA . GLU A 1 105 ? -33.739 6.328 22.950 1.00 52.03 105 GLU A CA 1
ATOM 767 C C . GLU A 1 105 ? -34.590 5.146 22.439 1.00 52.03 105 GLU A C 1
ATOM 769 O O . GLU A 1 105 ? -35.816 5.190 22.400 1.00 52.03 105 GLU A O 1
ATOM 774 N N . SER A 1 106 ? -33.929 4.030 22.139 1.00 47.03 106 SER A N 1
ATOM 775 C CA . SER A 1 106 ? -34.563 2.713 22.160 1.00 47.03 106 SER A CA 1
ATOM 776 C C . SER A 1 106 ? -33.503 1.661 22.461 1.00 47.03 106 SER A C 1
ATOM 778 O O . SER A 1 106 ? -33.021 0.931 21.592 1.00 47.03 106 SER A O 1
ATOM 780 N N . ALA A 1 107 ? -33.148 1.599 23.740 1.00 56.31 107 ALA A N 1
ATOM 781 C CA . ALA A 1 107 ? -32.639 0.390 24.351 1.00 56.31 107 ALA A CA 1
ATOM 782 C C . ALA A 1 107 ? -33.680 -0.730 24.177 1.00 56.31 107 ALA A C 1
ATOM 784 O O . ALA A 1 107 ? -34.706 -0.735 24.848 1.00 56.31 107 ALA A O 1
ATOM 785 N N . TYR A 1 108 ? -33.406 -1.692 23.298 1.00 54.72 108 TYR A N 1
ATOM 786 C CA . TYR A 1 108 ? -34.049 -3.003 23.354 1.00 54.72 108 TYR A CA 1
ATOM 787 C C . TYR A 1 108 ? -32.993 -4.034 23.735 1.00 54.72 108 TYR A C 1
ATOM 789 O O . TYR A 1 108 ? -32.337 -4.644 22.895 1.00 54.72 108 TYR A O 1
ATOM 797 N N . GLY A 1 109 ? -32.825 -4.202 25.047 1.00 55.47 109 GLY A N 1
ATOM 798 C CA . GLY A 1 109 ? -32.509 -5.514 25.585 1.00 55.47 109 GLY A CA 1
ATOM 799 C C . GLY A 1 109 ? -33.769 -6.372 25.487 1.00 55.47 109 GLY A C 1
ATOM 800 O O . GLY A 1 109 ? -34.851 -5.915 25.852 1.00 55.47 109 GLY A O 1
ATOM 801 N N . ILE A 1 110 ? -33.639 -7.598 24.989 1.00 52.84 110 ILE A N 1
ATOM 802 C CA . ILE A 1 110 ? -34.665 -8.627 25.157 1.00 52.84 110 ILE A CA 1
ATOM 803 C C . ILE A 1 110 ? -33.998 -9.837 25.797 1.00 52.84 110 ILE A C 1
ATOM 805 O O . ILE A 1 110 ? -32.859 -10.187 25.492 1.00 52.84 110 ILE A O 1
ATOM 809 N N . ALA A 1 111 ? -34.728 -10.340 26.782 1.00 55.84 111 ALA A N 1
ATOM 810 C CA . ALA A 1 111 ? -34.365 -11.262 27.831 1.00 55.84 111 ALA A CA 1
ATOM 811 C C . ALA A 1 111 ? -34.002 -12.671 27.346 1.00 55.84 111 ALA A C 1
ATOM 813 O O . ALA A 1 111 ? -34.298 -13.073 26.226 1.00 55.84 111 ALA A O 1
ATOM 814 N N . ALA A 1 112 ? -33.377 -13.393 28.272 1.00 51.75 112 ALA A N 1
ATOM 815 C CA . ALA A 1 112 ? -33.127 -14.820 28.232 1.00 51.75 112 ALA A CA 1
ATOM 816 C C . ALA A 1 112 ? -34.415 -15.650 28.127 1.00 51.75 112 ALA A C 1
ATOM 818 O O . ALA A 1 112 ? -35.441 -15.290 28.710 1.00 51.75 112 ALA A O 1
ATOM 819 N N . GLU A 1 113 ? -34.279 -16.811 27.495 1.00 52.94 113 GLU A N 1
ATOM 820 C CA . GLU A 1 113 ? -35.109 -18.001 27.676 1.00 52.94 113 GLU A CA 1
ATOM 821 C C . GLU A 1 113 ? -34.212 -19.244 27.718 1.00 52.94 113 GLU A C 1
ATOM 823 O O . GLU A 1 113 ? -33.219 -19.288 26.952 1.00 52.94 113 GLU A O 1
#

pLDDT: mean 76.16, std 18.06, range [39.69, 95.5]